Protein AF-A0A3D5AJE5-F1 (afdb_monomer_lite)

Sequence (158 aa):
MITATVNAPVATLWSKPDAPRPGIDAAALAPQSDLHAWVSGLDGPERNYLGVLTQLLQGEPVLIEEITGNWARVVATAQPAAKLDPRGYPGWLPVDQLRFDDVLDVARGWLGTPYVWGGLTSHGIDCSGLVHLAFRRVGRTIPRDADDQARATTPVAL

pLDDT: mean 94.11, std 5.35, range [62.34, 98.62]

Secondary structure (DSSP, 8-state):
-EEEEE-SSEEEEESSTT-SPTTTSHHHHSTT--HHHHHHH--TGGGS-TTEEEEEETT-EEEEEEEETTEEEEEETTS-BTTTBTTSEEEEEEGGGEEEPPHHHHHHTTTTPPB-TT-EETTEE-HHHHHHHHHHHTT----SSHHHHHHTS-----

Radius of gyration: 19.57 Å; chains: 1; bounding box: 41×37×53 Å

Structure (mmCIF, N/CA/C/O backbone):
data_AF-A0A3D5AJE5-F1
#
_entry.id   AF-A0A3D5AJE5-F1
#
loop_
_atom_site.group_PDB
_atom_site.id
_atom_site.type_symbol
_atom_site.label_atom_id
_atom_site.label_alt_id
_atom_site.label_comp_id
_atom_site.label_asym_id
_atom_site.label_entity_id
_atom_site.label_seq_id
_atom_site.pdbx_PDB_ins_code
_atom_site.Cartn_x
_atom_site.Cartn_y
_atom_site.Cartn_z
_atom_site.occupancy
_atom_site.B_iso_or_equiv
_atom_site.auth_seq_id
_atom_site.auth_comp_id
_atom_site.auth_asym_id
_atom_site.auth_atom_id
_atom_site.pdbx_PDB_model_num
ATOM 1 N N . MET A 1 1 ? 9.970 -4.055 0.705 1.00 62.34 1 MET A N 1
ATOM 2 C CA . MET A 1 1 ? 8.973 -3.072 1.172 1.00 62.34 1 MET A CA 1
ATOM 3 C C . MET A 1 1 ? 7.990 -2.868 0.047 1.00 62.34 1 MET A C 1
ATOM 5 O O . MET A 1 1 ? 8.416 -2.529 -1.052 1.00 62.34 1 MET A O 1
ATOM 9 N N . ILE A 1 2 ? 6.725 -3.184 0.301 1.00 79.69 2 ILE A N 1
ATOM 10 C CA . ILE A 1 2 ? 5.633 -2.963 -0.647 1.00 79.69 2 ILE A CA 1
ATOM 11 C C . ILE A 1 2 ? 5.227 -1.493 -0.518 1.00 79.69 2 ILE A C 1
ATOM 13 O O . ILE A 1 2 ? 5.171 -0.977 0.598 1.00 79.69 2 ILE A O 1
ATOM 17 N N . THR A 1 3 ? 4.987 -0.809 -1.632 1.00 87.25 3 THR A N 1
ATOM 18 C CA . THR A 1 3 ? 4.371 0.522 -1.608 1.00 87.25 3 THR A CA 1
ATOM 19 C C . THR A 1 3 ? 2.880 0.409 -1.860 1.00 87.25 3 THR A C 1
ATOM 21 O O . THR A 1 3 ? 2.423 -0.441 -2.625 1.00 87.25 3 THR A O 1
ATOM 24 N N . ALA A 1 4 ? 2.129 1.267 -1.186 1.00 92.25 4 ALA A N 1
ATOM 25 C CA . ALA A 1 4 ? 0.709 1.445 -1.416 1.00 92.25 4 ALA A CA 1
ATOM 26 C C . ALA A 1 4 ? 0.350 2.920 -1.243 1.00 92.25 4 ALA A C 1
ATOM 28 O O . ALA A 1 4 ? 1.134 3.721 -0.728 1.00 92.25 4 ALA A O 1
ATOM 29 N N . THR A 1 5 ? -0.857 3.263 -1.665 1.00 94.88 5 THR A N 1
ATOM 30 C CA . THR A 1 5 ? -1.484 4.554 -1.385 1.00 94.88 5 THR A CA 1
ATOM 31 C C . THR A 1 5 ? -2.741 4.330 -0.564 1.00 94.88 5 THR A C 1
ATOM 33 O O . THR A 1 5 ? -3.389 3.290 -0.687 1.00 94.88 5 THR A O 1
ATOM 36 N N . VAL A 1 6 ? -3.099 5.290 0.280 1.00 97.12 6 VAL A N 1
ATOM 37 C CA . VAL A 1 6 ? -4.387 5.253 0.978 1.00 97.12 6 VAL A CA 1
ATOM 38 C C . VAL A 1 6 ? -5.519 5.381 -0.044 1.00 97.12 6 VAL A C 1
ATOM 40 O O . VAL A 1 6 ? -5.523 6.278 -0.881 1.00 97.12 6 VAL A O 1
ATOM 43 N N . ASN A 1 7 ? -6.473 4.457 -0.002 1.00 96.50 7 ASN A N 1
ATOM 44 C CA . ASN A 1 7 ? -7.635 4.422 -0.888 1.00 96.50 7 ASN A CA 1
ATOM 45 C C . ASN A 1 7 ? -8.894 4.993 -0.228 1.00 96.50 7 ASN A C 1
ATOM 47 O O . ASN A 1 7 ? -9.744 5.557 -0.917 1.00 96.50 7 ASN A O 1
ATOM 51 N N . ALA A 1 8 ? -9.010 4.851 1.093 1.00 96.50 8 ALA A N 1
ATOM 52 C CA . ALA A 1 8 ? -10.074 5.481 1.863 1.00 96.50 8 ALA A CA 1
ATOM 53 C C . ALA A 1 8 ? -9.969 7.021 1.782 1.00 96.50 8 ALA A C 1
ATOM 55 O O . ALA A 1 8 ? -8.856 7.539 1.672 1.00 96.50 8 ALA A O 1
ATOM 56 N N . PRO A 1 9 ? -11.087 7.768 1.864 1.00 96.31 9 PRO A N 1
ATOM 57 C CA . PRO A 1 9 ? -11.073 9.224 1.998 1.00 96.31 9 PRO A CA 1
ATOM 58 C C . PRO A 1 9 ? -10.095 9.709 3.077 1.00 96.31 9 PRO A C 1
ATOM 60 O O . PRO A 1 9 ? -9.304 10.619 2.822 1.00 96.31 9 PRO A O 1
ATOM 63 N N . VAL A 1 10 ? -10.114 9.063 4.251 1.00 96.75 10 VAL A N 1
ATOM 64 C CA . VAL A 1 10 ? -9.113 9.236 5.308 1.00 96.75 10 VAL A CA 1
ATOM 65 C C . VAL A 1 10 ? -8.928 7.927 6.072 1.00 96.75 10 VAL A C 1
ATOM 67 O O . VAL A 1 10 ? -9.884 7.369 6.600 1.00 96.75 10 VAL A O 1
ATOM 70 N N . ALA A 1 11 ? -7.691 7.462 6.204 1.00 97.88 11 ALA A N 1
ATOM 71 C CA . ALA A 1 11 ? -7.365 6.313 7.042 1.00 97.88 11 ALA A CA 1
ATOM 72 C C . ALA A 1 11 ? -6.868 6.768 8.419 1.00 97.88 11 ALA A C 1
ATOM 74 O O . ALA A 1 11 ? -5.970 7.605 8.519 1.00 97.88 11 ALA A O 1
ATOM 75 N N . THR A 1 12 ? -7.410 6.192 9.490 1.00 97.75 12 THR A N 1
ATOM 76 C CA . THR A 1 12 ? -6.879 6.389 10.846 1.00 97.75 12 THR A CA 1
ATOM 77 C C . THR A 1 12 ? -5.719 5.423 11.082 1.00 97.75 12 THR A C 1
ATOM 79 O O . THR A 1 12 ? -5.864 4.219 10.880 1.00 97.75 12 THR A O 1
ATOM 82 N N . LEU A 1 13 ? -4.575 5.944 11.530 1.00 97.75 13 LEU A N 1
ATOM 83 C CA . LEU A 1 13 ? -3.427 5.145 11.944 1.00 97.75 13 LEU A CA 1
ATOM 84 C C . LEU A 1 13 ? -3.561 4.767 13.420 1.00 97.75 13 LEU A C 1
ATOM 86 O O . LEU A 1 13 ? -3.638 5.630 14.295 1.00 97.75 13 LEU A O 1
ATOM 90 N N . TRP A 1 14 ? -3.547 3.470 13.690 1.00 98.38 14 TRP A N 1
ATOM 91 C CA . TRP A 1 14 ? -3.720 2.873 15.008 1.00 98.38 14 TRP A CA 1
ATOM 92 C C . TRP A 1 14 ? -2.380 2.457 15.609 1.00 98.38 14 TRP A C 1
ATOM 94 O O . TRP A 1 14 ? -1.439 2.103 14.893 1.00 98.38 14 TRP A O 1
ATOM 104 N N . SER A 1 15 ? -2.287 2.464 16.938 1.00 97.94 15 SER A N 1
ATOM 105 C CA . SER A 1 15 ? -1.073 2.039 17.647 1.00 97.94 15 SER A CA 1
ATOM 106 C C . SER A 1 15 ? -0.800 0.540 17.528 1.00 97.94 15 SER A C 1
ATOM 108 O O . SER A 1 15 ? 0.359 0.123 17.515 1.00 97.94 15 SER A O 1
ATOM 110 N N . LYS A 1 16 ? -1.861 -0.260 17.395 1.00 97.62 16 LYS A N 1
ATOM 111 C CA . LYS A 1 16 ? -1.834 -1.716 17.219 1.00 97.62 16 LYS A CA 1
ATOM 112 C C . LYS A 1 16 ? -3.162 -2.213 16.615 1.00 97.62 16 LYS A C 1
ATOM 114 O O . LYS A 1 16 ? -4.161 -1.501 16.728 1.00 97.62 16 LYS A O 1
ATOM 119 N N . PRO A 1 17 ? -3.207 -3.415 16.008 1.00 97.19 17 PRO A N 1
ATOM 120 C CA . PRO A 1 17 ? -4.413 -3.950 15.359 1.00 97.19 17 PRO A CA 1
ATOM 121 C C . PRO A 1 17 ? -5.644 -4.105 16.266 1.00 97.19 17 PRO A C 1
ATOM 123 O O . PRO A 1 17 ? -6.772 -4.075 15.791 1.00 97.19 17 PRO A O 1
ATOM 126 N N . ASP A 1 18 ? -5.441 -4.279 17.572 1.00 96.44 18 ASP A N 1
ATOM 127 C CA . ASP A 1 18 ? -6.491 -4.428 18.588 1.00 96.44 18 ASP A CA 1
ATOM 128 C C . ASP A 1 18 ? -6.762 -3.123 19.366 1.00 96.44 18 ASP A C 1
ATOM 130 O O . ASP A 1 18 ? -7.482 -3.136 20.361 1.00 96.44 18 ASP A O 1
ATOM 134 N N . ALA A 1 19 ? -6.179 -1.993 18.945 1.00 97.06 19 ALA A N 1
ATOM 135 C CA . ALA A 1 19 ? -6.467 -0.679 19.521 1.00 97.06 19 ALA A CA 1
ATOM 136 C C . ALA A 1 19 ? -7.894 -0.164 19.242 1.00 97.06 19 ALA A C 1
ATOM 138 O O . ALA A 1 19 ? -8.444 0.493 20.124 1.00 97.06 19 ALA A O 1
ATOM 139 N N . PRO A 1 20 ? -8.519 -0.403 18.070 1.00 96.94 20 PRO A N 1
ATOM 140 C CA . PRO A 1 20 ? -9.875 0.081 17.839 1.00 96.94 20 PRO A CA 1
ATOM 141 C C . PRO A 1 20 ? -10.865 -0.468 18.866 1.00 96.94 20 PRO A C 1
ATOM 143 O O . PRO A 1 20 ? -10.930 -1.669 19.131 1.00 96.94 20 PRO A O 1
ATOM 146 N N . ARG A 1 21 ? -11.673 0.426 19.426 1.00 95.50 21 ARG A N 1
ATOM 147 C CA . ARG A 1 21 ? -12.666 0.130 20.452 1.00 95.50 21 ARG A CA 1
ATOM 148 C C . ARG A 1 21 ? -13.917 -0.471 19.802 1.00 95.50 21 ARG A C 1
ATOM 150 O O . ARG A 1 21 ? -14.515 0.160 18.918 1.00 95.50 21 ARG A O 1
ATOM 157 N N . PRO A 1 22 ? -14.356 -1.663 20.243 1.00 92.31 22 PRO A N 1
ATOM 158 C CA . PRO A 1 22 ? -15.571 -2.291 19.739 1.00 92.31 22 PRO A CA 1
ATOM 159 C C . PRO A 1 22 ? -16.791 -1.374 19.882 1.00 92.31 22 PRO A C 1
ATOM 161 O O . PRO A 1 22 ? -17.013 -0.791 20.937 1.00 92.31 22 PRO A O 1
ATOM 164 N N . GLY A 1 23 ? -17.583 -1.248 18.815 1.00 90.56 23 GLY A N 1
ATOM 165 C CA . GLY A 1 23 ? -18.805 -0.433 18.795 1.00 90.56 23 GLY A CA 1
ATOM 166 C C . GLY A 1 23 ? -18.600 1.074 18.601 1.00 90.56 23 GLY A C 1
ATOM 167 O O . GLY A 1 23 ? -19.548 1.739 18.200 1.00 90.56 23 GLY A O 1
ATOM 168 N N . ILE A 1 24 ? -17.387 1.598 18.804 1.00 93.69 24 ILE A N 1
ATOM 169 C CA . ILE A 1 24 ? -17.078 3.033 18.662 1.00 93.69 24 ILE A CA 1
ATOM 170 C C . ILE A 1 24 ? -16.368 3.300 17.332 1.00 93.69 24 ILE A C 1
ATOM 172 O O . ILE A 1 24 ? -16.760 4.167 16.555 1.00 93.69 24 ILE A O 1
ATOM 176 N N . ASP A 1 25 ? -15.334 2.515 17.026 1.00 96.44 25 ASP A N 1
ATOM 177 C CA . ASP A 1 25 ? -14.402 2.839 15.940 1.00 96.44 25 ASP A CA 1
ATOM 178 C C . ASP A 1 25 ? -14.762 2.185 14.590 1.00 96.44 25 ASP A C 1
ATOM 180 O O . ASP A 1 25 ? -14.041 2.335 13.605 1.00 96.44 25 ASP A O 1
ATOM 184 N N . ALA A 1 26 ? -15.904 1.492 14.504 1.00 95.62 26 ALA A N 1
ATOM 185 C CA . ALA A 1 26 ? -16.318 0.740 13.314 1.00 95.62 26 ALA A CA 1
ATOM 186 C C . ALA A 1 26 ? -16.388 1.602 12.038 1.00 95.62 26 ALA A C 1
ATOM 188 O O . ALA A 1 26 ? -15.975 1.160 10.967 1.00 95.62 26 ALA A O 1
ATOM 189 N N . ALA A 1 27 ? -16.855 2.847 12.159 1.00 96.31 27 ALA A N 1
ATOM 190 C CA . ALA A 1 27 ? -16.941 3.783 11.040 1.00 96.31 27 ALA A CA 1
ATOM 191 C C . ALA A 1 27 ? -15.554 4.180 10.494 1.00 96.31 27 ALA A C 1
ATOM 193 O O . ALA A 1 27 ? -15.380 4.276 9.279 1.00 96.31 27 ALA A O 1
ATOM 194 N N . ALA A 1 28 ? -14.546 4.319 11.363 1.00 96.62 28 ALA A N 1
ATOM 195 C CA . ALA A 1 28 ? -13.165 4.595 10.963 1.00 96.62 28 ALA A CA 1
ATOM 196 C C . ALA A 1 28 ? -12.449 3.380 10.351 1.00 96.62 28 ALA A C 1
ATOM 198 O O . ALA A 1 28 ? -11.481 3.555 9.613 1.00 96.62 28 ALA A O 1
ATOM 199 N N . LEU A 1 29 ? -12.908 2.159 10.644 1.00 96.88 29 LEU A N 1
ATOM 200 C CA . LEU A 1 29 ? -12.331 0.914 10.121 1.00 96.88 29 LEU A CA 1
ATOM 201 C C . LEU A 1 29 ? -12.905 0.485 8.767 1.00 96.88 29 LEU A C 1
ATOM 203 O O . LEU A 1 29 ? -12.319 -0.366 8.101 1.00 96.88 29 LEU A O 1
ATOM 207 N N . ALA A 1 30 ? -14.049 1.039 8.357 1.00 96.12 30 ALA A N 1
ATOM 208 C CA . ALA A 1 30 ? -14.689 0.675 7.098 1.00 96.12 30 ALA A CA 1
ATOM 209 C C . ALA A 1 30 ? -13.762 0.951 5.891 1.00 96.12 30 ALA A C 1
ATOM 211 O O . ALA A 1 30 ? -13.013 1.932 5.921 1.00 96.12 30 ALA A O 1
ATOM 212 N N . PRO A 1 31 ? -13.840 0.179 4.787 1.00 95.50 31 PRO A N 1
ATOM 213 C CA . PRO A 1 31 ? -12.969 0.368 3.616 1.00 95.50 31 PRO A CA 1
ATOM 214 C C . PRO A 1 31 ? -12.997 1.779 3.008 1.00 95.50 31 PRO A C 1
ATOM 216 O O . PRO A 1 31 ? -12.021 2.226 2.414 1.00 95.50 31 PRO A O 1
ATOM 219 N N . GLN A 1 32 ? -14.123 2.484 3.143 1.00 95.06 32 GLN A N 1
ATOM 220 C CA . GLN A 1 32 ? -14.298 3.868 2.692 1.00 95.06 32 GLN A CA 1
ATOM 221 C C . GLN A 1 32 ? -14.373 4.875 3.840 1.00 95.06 32 GLN A C 1
ATOM 223 O O . GLN A 1 32 ? -14.722 6.014 3.573 1.00 95.06 32 GLN A O 1
ATOM 228 N N . SER A 1 33 ? -14.059 4.463 5.075 1.00 93.81 33 SER A N 1
ATOM 229 C CA . SER A 1 33 ? -13.974 5.296 6.285 1.00 93.81 33 SER A CA 1
ATOM 230 C C . SER A 1 33 ? -15.056 6.384 6.400 1.00 93.81 33 SER A C 1
ATOM 232 O O . SER A 1 33 ? -14.954 7.446 5.786 1.00 93.81 33 SER A O 1
ATOM 234 N N . ASP A 1 34 ? -16.051 6.209 7.261 1.00 94.94 34 ASP A N 1
ATOM 235 C CA . ASP A 1 34 ? -16.989 7.297 7.550 1.00 94.94 34 ASP A CA 1
ATOM 236 C C . ASP A 1 34 ? -16.490 8.130 8.736 1.00 94.94 34 ASP A C 1
ATOM 238 O O . ASP A 1 34 ? -16.863 7.914 9.890 1.00 94.94 34 ASP A O 1
ATOM 242 N N . LEU A 1 35 ? -15.603 9.088 8.455 1.00 90.56 35 LEU A N 1
ATOM 243 C CA . LEU A 1 35 ? -15.082 9.980 9.490 1.00 90.56 35 LEU A CA 1
ATOM 244 C C . LEU A 1 35 ? -16.162 10.847 10.131 1.00 90.56 35 LEU A C 1
ATOM 246 O O . LEU A 1 35 ? -16.044 11.181 11.308 1.00 90.56 35 LEU A O 1
ATOM 250 N N . HIS A 1 36 ? -17.179 11.251 9.370 1.00 91.50 36 HIS A N 1
ATOM 251 C CA . HIS A 1 36 ? -18.220 12.111 9.910 1.00 91.50 36 HIS A CA 1
ATOM 252 C C . HIS A 1 36 ? -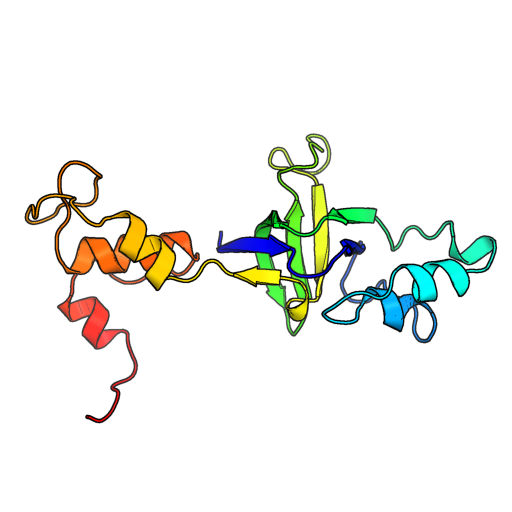19.048 11.350 10.942 1.00 91.50 36 HIS A C 1
ATOM 254 O O . HIS A 1 36 ? -19.241 11.851 12.052 1.00 91.50 36 HIS A O 1
ATOM 260 N N . ALA A 1 37 ? -19.472 10.127 10.612 1.00 92.88 37 ALA A N 1
ATOM 261 C CA . ALA A 1 37 ? -20.154 9.247 11.550 1.00 92.88 37 ALA A CA 1
ATOM 262 C C . ALA A 1 37 ? -19.257 8.896 12.740 1.00 92.88 37 ALA A C 1
ATOM 264 O O . ALA A 1 37 ? -19.718 8.945 13.878 1.00 92.88 37 ALA A O 1
ATOM 265 N N . TRP A 1 38 ? -17.972 8.609 12.494 1.00 94.31 38 TRP A N 1
ATOM 266 C CA . TRP A 1 38 ? -17.022 8.297 13.558 1.00 94.31 38 TRP A CA 1
ATOM 267 C C . TRP A 1 38 ? -16.900 9.447 14.556 1.00 94.31 38 TRP A C 1
ATOM 269 O O . TRP A 1 38 ? -17.224 9.269 15.723 1.00 94.31 38 TRP A O 1
ATOM 279 N N . VAL A 1 39 ? -16.524 10.646 14.100 1.00 92.44 39 VAL A N 1
ATOM 280 C CA . VAL A 1 39 ? -16.315 11.817 14.969 1.00 92.44 39 VAL A CA 1
ATOM 281 C C . VAL A 1 39 ? -17.607 12.250 15.666 1.00 92.44 39 VAL A C 1
ATOM 283 O O . VAL A 1 39 ? -17.564 12.647 16.831 1.00 92.44 39 VAL A O 1
ATOM 286 N N . SER A 1 40 ? -18.753 12.154 14.987 1.00 92.19 40 SER A N 1
ATOM 287 C CA . SER A 1 40 ? -20.062 12.471 15.578 1.00 92.19 40 SER A CA 1
ATOM 288 C C . SER A 1 40 ? -20.463 11.498 16.689 1.00 92.19 40 SER A C 1
ATOM 290 O O . SER A 1 40 ? -21.201 11.886 17.592 1.00 92.19 40 SER A O 1
ATOM 292 N N . GLY A 1 41 ? -19.970 10.258 16.631 1.00 89.12 41 GLY A N 1
ATOM 293 C CA . GLY A 1 41 ? -20.195 9.233 17.646 1.00 89.12 41 GLY A CA 1
ATOM 294 C C . GLY A 1 41 ? -19.286 9.340 18.871 1.00 89.12 41 GLY A C 1
ATOM 295 O O . GLY A 1 41 ? -19.595 8.704 19.870 1.00 89.12 41 GLY A O 1
ATOM 296 N N . LEU A 1 42 ? -18.205 10.134 18.818 1.00 91.00 42 LEU A N 1
ATOM 297 C CA . LEU A 1 42 ? -17.246 10.245 19.923 1.00 91.00 42 LEU A CA 1
ATOM 298 C C . LEU A 1 42 ? -17.724 11.204 21.019 1.00 91.00 42 LEU A C 1
ATOM 300 O O . LEU A 1 42 ? -17.932 12.407 20.776 1.00 91.00 42 LEU A O 1
ATOM 304 N N . ASP A 1 43 ? -17.764 10.703 22.250 1.00 86.00 43 ASP A N 1
ATOM 305 C CA . ASP A 1 43 ? -17.923 11.502 23.461 1.00 86.00 43 ASP A CA 1
ATOM 306 C C . ASP A 1 43 ? -16.605 12.178 23.916 1.00 86.00 43 ASP A C 1
ATOM 308 O O . ASP A 1 43 ? -15.565 12.102 23.259 1.00 86.00 43 ASP A O 1
ATOM 312 N N . GLY A 1 44 ? -16.647 12.933 25.020 1.00 82.56 44 GLY A N 1
ATOM 313 C CA . GLY A 1 44 ? -15.498 13.712 25.504 1.00 82.56 44 GLY A CA 1
ATOM 314 C C . GLY A 1 44 ? -14.233 12.870 25.746 1.00 82.56 44 GLY A C 1
ATOM 315 O O . GLY A 1 44 ? -13.203 13.151 25.125 1.00 82.56 44 GLY A O 1
ATOM 316 N N . PRO A 1 45 ? -14.279 11.855 26.630 1.00 83.94 45 PRO A N 1
ATOM 317 C CA . PRO A 1 45 ? -13.168 10.929 26.846 1.00 83.94 45 PRO A CA 1
ATOM 318 C C . PRO A 1 45 ? -12.730 10.190 25.578 1.00 83.94 45 PRO A C 1
ATOM 320 O O . PRO A 1 45 ? -11.533 9.990 25.365 1.00 83.94 45 PRO A O 1
ATOM 323 N N . GLU A 1 46 ? -13.668 9.817 24.708 1.00 84.69 46 GLU A N 1
ATOM 324 C CA . GLU A 1 46 ? -13.367 9.047 23.505 1.00 84.69 46 GLU A CA 1
ATOM 325 C C . GLU A 1 46 ? -12.577 9.823 22.448 1.00 84.69 46 GLU A C 1
ATOM 327 O O . GLU A 1 46 ? -11.867 9.195 21.655 1.00 84.69 46 GLU A O 1
ATOM 332 N N . ARG A 1 47 ? -12.662 11.159 22.449 1.00 87.06 47 ARG A N 1
ATOM 333 C CA . ARG A 1 47 ? -11.897 12.047 21.553 1.00 87.06 47 ARG A CA 1
ATOM 334 C C . ARG A 1 47 ? -10.414 12.136 21.901 1.00 87.06 47 ARG A C 1
ATOM 336 O O . ARG A 1 47 ? -9.624 12.534 21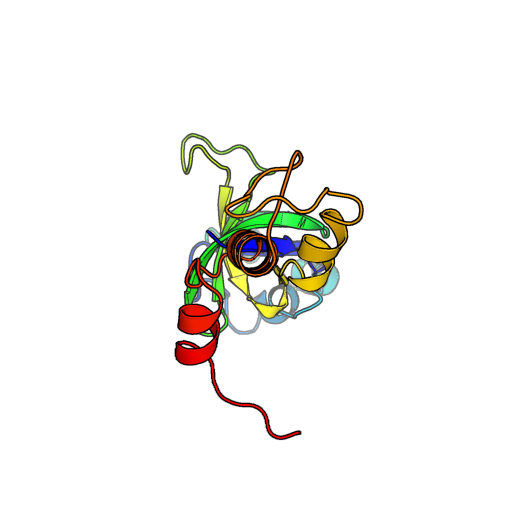.051 1.00 87.06 47 ARG A O 1
ATOM 343 N N . ASN A 1 48 ? -10.028 11.782 23.127 1.00 89.81 48 ASN A N 1
ATOM 344 C CA . ASN A 1 48 ? -8.639 11.807 23.581 1.00 89.81 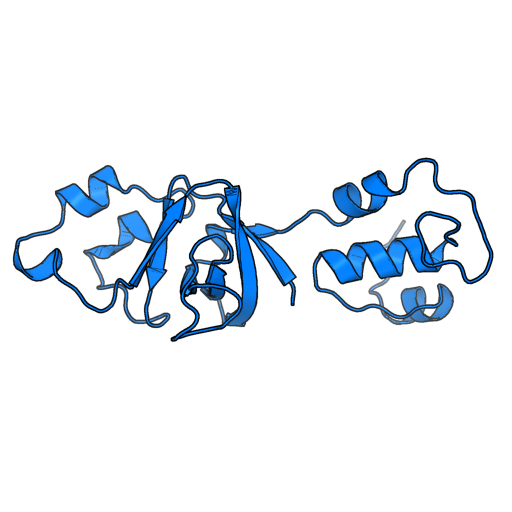48 ASN A CA 1
ATOM 345 C C . ASN A 1 48 ? -8.140 10.385 23.869 1.00 89.81 48 ASN A C 1
ATOM 347 O O . ASN A 1 48 ? -7.898 10.004 25.015 1.00 89.81 48 ASN A O 1
ATOM 351 N N . TYR A 1 49 ? -8.026 9.585 22.808 1.00 91.62 49 TYR A N 1
ATOM 352 C CA . TYR A 1 49 ? -7.672 8.173 22.893 1.00 91.62 49 TYR A CA 1
ATOM 353 C C . TYR A 1 49 ? -6.320 7.875 22.235 1.00 91.62 49 TYR A C 1
ATOM 355 O O . TYR A 1 49 ? -6.166 7.991 21.024 1.00 91.62 49 TYR A O 1
ATOM 363 N N . LEU A 1 50 ? -5.354 7.400 23.028 1.00 91.56 50 LEU A N 1
ATOM 364 C CA . LEU A 1 50 ? -3.983 7.102 22.578 1.00 91.56 50 LEU A CA 1
ATOM 365 C C . LEU A 1 50 ? -3.867 5.878 21.650 1.00 91.56 50 LEU A C 1
ATOM 367 O O . LEU A 1 50 ? -2.778 5.571 21.165 1.00 91.56 50 LEU A O 1
ATOM 371 N N . GLY A 1 51 ? -4.961 5.147 21.416 1.00 94.69 51 GLY A N 1
ATOM 372 C CA . GLY A 1 51 ? -4.987 4.108 20.385 1.00 94.69 51 GLY A CA 1
ATOM 373 C C . GLY A 1 51 ? -4.998 4.678 18.966 1.00 94.69 51 GLY A C 1
ATOM 374 O O . GLY A 1 51 ? -4.562 3.988 18.046 1.00 94.69 51 GLY A O 1
ATOM 375 N N . VAL A 1 52 ? -5.429 5.933 18.804 1.00 96.38 52 VAL A N 1
ATOM 376 C CA . VAL A 1 52 ? -5.342 6.698 17.557 1.00 96.38 52 VAL A CA 1
ATOM 377 C C . VAL A 1 52 ? -4.035 7.491 17.557 1.00 96.38 52 VAL A C 1
ATOM 379 O O . VAL A 1 52 ? -3.782 8.275 18.468 1.00 96.38 52 VAL A O 1
ATOM 382 N N . LEU A 1 53 ? -3.201 7.286 16.538 1.00 97.12 53 LEU A N 1
ATOM 383 C CA . LEU A 1 53 ? -1.899 7.946 16.407 1.00 97.12 53 LEU A CA 1
ATOM 384 C C . LEU A 1 53 ? -1.966 9.205 15.537 1.00 97.12 53 LEU A C 1
ATOM 386 O O . LEU A 1 53 ? -1.486 10.265 15.929 1.00 97.12 53 LEU A O 1
ATOM 390 N N . THR A 1 54 ? -2.517 9.065 14.332 1.00 97.31 54 THR A N 1
ATOM 391 C CA . THR A 1 54 ? -2.625 10.120 13.311 1.00 97.31 54 THR A CA 1
ATOM 392 C C . THR A 1 54 ? -3.650 9.697 12.250 1.00 97.31 54 THR A C 1
ATOM 394 O O . THR A 1 54 ? -4.267 8.635 12.361 1.00 97.31 54 THR A O 1
ATOM 397 N N . GLN A 1 55 ? -3.840 10.512 11.217 1.00 97.38 55 GLN A N 1
ATOM 398 C CA . GLN A 1 55 ? -4.694 10.230 10.066 1.00 97.38 55 GLN A CA 1
ATOM 399 C C . GLN A 1 55 ? -3.929 10.465 8.765 1.00 97.38 55 GLN A C 1
ATOM 401 O O . GLN A 1 55 ? -3.072 11.343 8.710 1.00 97.38 55 GLN A O 1
ATOM 406 N N . LEU A 1 56 ? -4.243 9.690 7.730 1.00 97.94 56 LEU A N 1
ATOM 407 C CA . LEU A 1 56 ? -3.656 9.792 6.393 1.00 97.94 56 LEU A CA 1
ATOM 408 C C . LEU A 1 56 ? -4.753 10.104 5.384 1.00 97.94 56 LEU A C 1
ATOM 410 O O . LEU A 1 56 ? -5.841 9.530 5.450 1.00 97.94 56 LEU A O 1
ATOM 414 N N . LEU A 1 57 ? -4.454 10.974 4.428 1.00 97.50 57 LEU A N 1
ATOM 415 C CA . LEU A 1 57 ? -5.412 11.391 3.409 1.00 97.50 57 LEU A CA 1
ATOM 416 C C . LEU A 1 57 ? -5.433 10.419 2.227 1.00 97.50 57 LEU A C 1
ATOM 418 O O . LEU A 1 57 ? -4.455 9.725 1.952 1.00 97.50 57 LEU A O 1
ATOM 422 N N . GLN A 1 58 ? -6.538 10.397 1.482 1.00 96.88 58 GLN A N 1
ATOM 423 C CA . GLN A 1 58 ? -6.618 9.634 0.240 1.00 96.88 58 GLN A CA 1
ATOM 424 C C . GLN A 1 58 ? -5.454 9.962 -0.711 1.00 96.88 58 GLN A C 1
ATOM 426 O O . GLN A 1 58 ? -5.115 11.121 -0.947 1.00 96.88 58 GLN A O 1
ATOM 431 N N . GLY A 1 59 ? -4.849 8.923 -1.282 1.00 95.38 59 GLY A N 1
ATOM 432 C CA . GLY A 1 59 ? -3.689 9.008 -2.165 1.00 95.38 59 GLY A CA 1
ATOM 433 C C . GLY A 1 59 ? -2.348 9.135 -1.441 1.00 95.38 59 GLY A C 1
ATOM 434 O O . GLY A 1 59 ? -1.312 9.029 -2.096 1.00 95.38 59 GLY A O 1
ATOM 435 N N . GLU A 1 60 ? -2.334 9.324 -0.119 1.00 96.94 60 GLU A N 1
ATOM 436 C CA . GLU A 1 60 ? -1.093 9.465 0.637 1.00 96.94 60 GLU A CA 1
ATOM 437 C C . GLU A 1 60 ? -0.254 8.175 0.553 1.00 96.94 60 GLU A C 1
ATOM 439 O O . GLU A 1 60 ? -0.789 7.077 0.758 1.00 96.94 60 GLU A O 1
ATOM 444 N N . PRO A 1 61 ? 1.046 8.271 0.210 1.00 95.00 61 PRO A N 1
ATOM 445 C CA . PRO A 1 61 ? 1.903 7.106 0.055 1.00 95.00 61 PRO A CA 1
ATOM 446 C C . PRO A 1 61 ? 2.311 6.513 1.403 1.00 95.00 61 PRO A C 1
ATOM 448 O O . PRO A 1 61 ? 2.665 7.221 2.352 1.00 95.00 61 PRO A O 1
ATOM 451 N N . VAL A 1 62 ? 2.340 5.184 1.447 1.00 96.00 62 VAL A N 1
ATOM 452 C CA . VAL A 1 62 ? 2.811 4.414 2.594 1.00 96.00 62 VAL A CA 1
ATOM 453 C C . VAL A 1 62 ? 3.808 3.338 2.173 1.00 96.00 62 VAL A C 1
ATOM 455 O O . VAL A 1 62 ? 3.702 2.733 1.100 1.00 96.00 62 VAL A O 1
ATOM 458 N N . LEU A 1 63 ? 4.775 3.067 3.048 1.00 94.44 63 LEU A N 1
ATOM 459 C CA . LEU A 1 63 ? 5.589 1.854 2.988 1.00 94.44 63 LEU A CA 1
ATOM 460 C C . LEU A 1 63 ? 4.929 0.796 3.861 1.00 94.44 63 LEU A C 1
ATOM 462 O O . LEU A 1 63 ? 4.760 1.022 5.053 1.00 94.44 63 LEU A O 1
ATOM 466 N N . ILE A 1 64 ? 4.592 -0.357 3.296 1.00 93.69 64 ILE A N 1
ATOM 467 C CA . ILE A 1 64 ? 4.103 -1.501 4.063 1.00 93.69 64 ILE A CA 1
ATOM 468 C C . ILE A 1 64 ? 5.309 -2.302 4.554 1.00 93.69 64 ILE A C 1
ATOM 470 O O . ILE A 1 64 ? 6.154 -2.743 3.759 1.00 93.69 64 ILE A O 1
ATOM 474 N N . GLU A 1 65 ? 5.373 -2.477 5.870 1.00 93.75 65 GLU A N 1
ATOM 475 C CA . GLU A 1 65 ? 6.402 -3.264 6.549 1.00 93.75 65 GLU A CA 1
ATOM 476 C C . GLU A 1 65 ? 5.979 -4.723 6.687 1.00 93.75 65 GLU A C 1
ATOM 478 O O . GLU A 1 65 ? 6.749 -5.621 6.355 1.00 93.75 65 GLU A O 1
ATOM 483 N N . GLU A 1 66 ? 4.735 -4.948 7.108 1.00 92.25 66 GLU A N 1
ATOM 484 C CA . GLU A 1 66 ? 4.143 -6.273 7.267 1.00 92.25 66 GLU A CA 1
ATOM 485 C C . GLU A 1 66 ? 2.620 -6.229 7.102 1.00 92.25 66 GLU A C 1
ATOM 487 O O . GLU A 1 66 ? 1.983 -5.187 7.282 1.00 92.25 66 GLU A O 1
ATOM 492 N N . ILE A 1 67 ? 2.044 -7.382 6.758 1.00 93.75 67 ILE A N 1
ATOM 493 C CA . ILE A 1 67 ? 0.599 -7.611 6.720 1.00 93.75 67 ILE A CA 1
ATOM 494 C C . ILE A 1 67 ? 0.294 -8.817 7.606 1.00 93.75 67 ILE A C 1
ATOM 496 O O . ILE A 1 67 ? 0.829 -9.902 7.376 1.00 93.75 67 ILE A O 1
ATOM 500 N N . THR A 1 68 ? -0.600 -8.629 8.575 1.00 92.81 68 THR A N 1
ATOM 501 C CA . THR A 1 68 ? -1.030 -9.664 9.523 1.00 92.81 68 THR A CA 1
ATOM 502 C C . THR A 1 68 ? -2.552 -9.716 9.543 1.00 92.81 68 THR A C 1
ATOM 504 O O . THR A 1 68 ? -3.217 -8.812 10.052 1.00 92.81 68 THR A O 1
ATOM 507 N N . GLY A 1 69 ? -3.129 -10.777 8.975 1.00 94.12 69 GLY A N 1
ATOM 508 C CA . GLY A 1 69 ? -4.577 -10.856 8.775 1.00 94.12 69 GLY A CA 1
ATOM 509 C C . GLY A 1 69 ? -5.064 -9.716 7.877 1.00 94.12 69 GLY A C 1
ATOM 510 O O . GLY A 1 69 ? -4.538 -9.542 6.782 1.00 94.12 69 GLY A O 1
ATOM 511 N N . ASN A 1 70 ? -6.037 -8.930 8.353 1.00 95.75 70 ASN A N 1
ATOM 512 C CA . ASN A 1 70 ? -6.572 -7.778 7.615 1.00 95.75 70 ASN A CA 1
ATOM 513 C C . ASN A 1 70 ? -5.918 -6.433 7.985 1.00 95.75 70 ASN A C 1
ATOM 515 O O . ASN A 1 70 ? -6.486 -5.374 7.728 1.00 95.75 70 ASN A O 1
ATOM 519 N N . TRP A 1 71 ? -4.745 -6.458 8.620 1.00 98.06 71 TRP A N 1
ATOM 520 C CA . TRP A 1 71 ? -4.043 -5.263 9.085 1.00 98.06 71 TRP A CA 1
ATOM 521 C C . TRP A 1 71 ? -2.684 -5.117 8.416 1.00 98.06 71 TRP A C 1
ATOM 523 O O . TRP A 1 71 ? -1.937 -6.087 8.298 1.00 98.06 71 TRP A O 1
ATOM 533 N N . ALA A 1 72 ? -2.349 -3.891 8.024 1.00 97.31 72 ALA A N 1
ATOM 534 C CA . ALA A 1 72 ? -1.031 -3.520 7.535 1.00 97.31 72 ALA A CA 1
ATOM 535 C C . ALA A 1 72 ? -0.317 -2.654 8.574 1.00 97.31 72 ALA A C 1
ATOM 537 O O . ALA A 1 72 ? -0.860 -1.642 9.029 1.00 97.31 72 ALA A O 1
ATOM 538 N N . ARG A 1 73 ? 0.920 -3.023 8.909 1.00 97.75 73 ARG A N 1
ATOM 539 C CA . ARG A 1 73 ? 1.876 -2.119 9.548 1.00 97.75 73 ARG A CA 1
ATOM 540 C C . ARG A 1 73 ? 2.488 -1.265 8.453 1.00 97.75 73 ARG A C 1
ATOM 542 O O . ARG A 1 73 ? 3.049 -1.798 7.490 1.00 97.75 73 ARG A O 1
ATOM 549 N N . VAL A 1 74 ? 2.402 0.049 8.603 1.00 97.62 74 VAL A N 1
ATOM 550 C CA . VAL A 1 74 ? 2.899 0.979 7.593 1.00 97.62 74 VAL A CA 1
ATOM 551 C C . VAL A 1 74 ? 3.768 2.075 8.179 1.00 97.62 74 VAL A C 1
ATOM 553 O O . VAL A 1 74 ? 3.661 2.399 9.362 1.00 97.62 74 VAL A O 1
ATOM 556 N N . VAL A 1 75 ? 4.550 2.706 7.306 1.00 98.06 75 VAL A N 1
ATOM 557 C CA . VAL A 1 75 ? 5.185 4.004 7.526 1.00 98.06 75 VAL A CA 1
ATOM 558 C C . VAL A 1 75 ? 4.586 5.022 6.553 1.00 98.06 75 VAL A C 1
ATOM 560 O O . VAL A 1 75 ? 4.734 4.880 5.338 1.00 98.06 75 VAL A O 1
ATOM 563 N N . ALA A 1 76 ? 3.912 6.043 7.084 1.00 97.88 76 ALA A N 1
ATOM 564 C CA . ALA A 1 76 ? 3.334 7.156 6.335 1.00 97.88 76 ALA A CA 1
ATOM 565 C C . ALA A 1 76 ? 4.434 8.139 5.917 1.00 97.88 76 ALA A C 1
ATOM 567 O O . ALA A 1 76 ? 4.912 8.940 6.724 1.00 97.88 76 ALA A O 1
ATOM 568 N N . THR A 1 77 ? 4.874 8.071 4.660 1.00 96.75 77 THR A N 1
ATOM 569 C CA . THR A 1 77 ? 6.087 8.783 4.216 1.00 96.75 77 THR A CA 1
ATOM 570 C C . THR A 1 77 ? 5.885 10.283 4.043 1.00 96.75 77 THR A C 1
ATOM 572 O O . THR A 1 77 ? 6.856 11.033 4.015 1.00 96.75 77 THR A O 1
ATOM 575 N N . ALA A 1 78 ? 4.634 10.734 3.929 1.00 97.00 78 ALA A N 1
ATOM 576 C CA . ALA A 1 78 ? 4.296 12.154 3.863 1.00 97.00 78 ALA A CA 1
ATOM 577 C C . ALA A 1 78 ? 4.207 12.822 5.250 1.00 97.00 78 ALA A C 1
ATOM 579 O O . ALA A 1 78 ? 4.014 14.033 5.327 1.00 97.00 78 ALA A O 1
ATOM 580 N N . GLN A 1 79 ? 4.391 12.062 6.338 1.00 97.69 79 GLN A N 1
ATOM 581 C CA . GLN A 1 79 ? 4.348 12.558 7.716 1.00 97.69 79 GLN A CA 1
ATOM 582 C C . GLN A 1 79 ? 5.718 12.376 8.382 1.00 97.69 79 GLN A C 1
ATOM 584 O O . GLN A 1 79 ? 5.983 11.330 8.975 1.00 97.69 79 GLN A O 1
ATOM 589 N N . PRO A 1 80 ? 6.631 13.363 8.287 1.00 97.25 80 PRO A N 1
ATOM 590 C CA . PRO A 1 80 ? 7.954 13.262 8.890 1.00 97.25 80 PRO A CA 1
ATOM 591 C C . PRO A 1 80 ? 7.876 13.050 10.406 1.00 97.25 80 PRO A C 1
ATOM 593 O O . PRO A 1 80 ? 7.373 13.896 11.143 1.00 97.25 80 PRO A O 1
ATOM 596 N N . ALA A 1 81 ? 8.426 11.935 10.881 1.00 96.19 81 ALA A N 1
ATOM 597 C CA . ALA A 1 81 ? 8.438 11.583 12.297 1.00 96.19 81 ALA A CA 1
ATOM 598 C C . ALA A 1 81 ? 9.761 10.910 12.677 1.00 96.19 81 ALA A C 1
ATOM 600 O O . ALA A 1 81 ? 9.776 9.828 13.252 1.00 96.19 81 ALA A O 1
ATOM 601 N N . ALA A 1 82 ? 10.886 11.574 12.392 1.00 93.75 82 ALA A N 1
ATOM 602 C CA . ALA A 1 82 ? 12.235 11.003 12.508 1.00 93.75 82 ALA A CA 1
ATOM 603 C C . ALA A 1 82 ? 12.589 10.407 13.888 1.00 93.75 82 ALA A C 1
ATOM 605 O O . ALA A 1 82 ? 13.484 9.574 13.982 1.00 93.75 82 ALA A O 1
ATOM 606 N N . LYS A 1 83 ? 11.897 10.820 14.960 1.00 96.25 83 LYS A N 1
ATOM 607 C CA . LYS A 1 83 ? 12.045 10.231 16.304 1.00 96.25 83 LYS A CA 1
ATOM 608 C C . LYS A 1 83 ? 11.439 8.825 16.424 1.00 96.25 83 LYS A C 1
ATOM 610 O O . LYS A 1 83 ? 11.838 8.086 17.315 1.00 96.25 83 LYS A O 1
ATOM 615 N N . LEU A 1 84 ? 10.455 8.502 15.587 1.00 96.25 84 LEU A N 1
ATOM 616 C CA . LEU A 1 84 ? 9.759 7.216 15.536 1.00 96.25 84 LEU A CA 1
ATOM 617 C C . LEU A 1 84 ? 10.342 6.337 14.427 1.00 96.25 84 LEU A C 1
ATOM 619 O O . LEU A 1 84 ? 10.725 5.202 14.686 1.00 96.25 84 LEU A O 1
ATOM 623 N N . ASP A 1 85 ? 10.430 6.881 13.211 1.00 97.31 85 ASP A N 1
ATOM 624 C CA . ASP A 1 85 ? 11.047 6.237 12.056 1.00 97.31 85 ASP A CA 1
ATOM 625 C C . ASP A 1 85 ? 11.610 7.307 11.101 1.00 97.31 85 ASP A C 1
ATOM 627 O O . ASP A 1 85 ? 10.919 8.281 10.781 1.00 97.31 85 ASP A O 1
ATOM 631 N N . PRO A 1 86 ? 12.857 7.171 10.612 1.00 96.94 86 PRO A N 1
ATOM 632 C CA . PRO A 1 86 ? 13.448 8.145 9.693 1.00 96.94 86 PRO A CA 1
ATOM 633 C C . PRO A 1 86 ? 12.705 8.272 8.352 1.00 96.94 86 PRO A C 1
ATOM 635 O O . PRO A 1 86 ? 12.904 9.260 7.649 1.00 96.94 86 PRO A O 1
ATOM 638 N N . ARG A 1 87 ? 11.866 7.298 7.979 1.00 96.38 87 ARG A N 1
ATOM 639 C CA . ARG A 1 87 ? 11.125 7.271 6.709 1.00 96.38 87 ARG A CA 1
ATOM 640 C C . ARG A 1 87 ? 9.740 7.923 6.797 1.00 96.38 87 ARG A C 1
ATOM 642 O O . ARG A 1 87 ? 9.165 8.194 5.748 1.00 96.38 87 ARG A O 1
ATOM 649 N N . GLY A 1 88 ? 9.189 8.154 7.994 1.00 97.56 88 GLY A N 1
ATOM 650 C CA . GLY A 1 88 ? 7.840 8.710 8.167 1.00 97.56 88 GLY A CA 1
ATOM 651 C C . GLY A 1 88 ? 7.162 8.311 9.480 1.00 97.56 88 GLY A C 1
ATOM 652 O O . GLY A 1 88 ? 7.828 7.871 10.412 1.00 97.56 88 GLY A O 1
ATOM 653 N N . TYR A 1 89 ? 5.838 8.455 9.567 1.00 98.44 89 TYR A N 1
ATOM 654 C CA . TYR A 1 89 ? 5.077 8.135 10.781 1.00 98.44 89 TYR A CA 1
ATOM 655 C C . TYR A 1 89 ? 4.604 6.676 10.763 1.00 98.44 89 TYR A C 1
ATOM 657 O O . TYR A 1 89 ? 3.819 6.305 9.888 1.00 98.44 89 TYR A O 1
ATOM 665 N N . PRO A 1 90 ? 5.035 5.822 11.707 1.00 98.25 90 PRO A N 1
ATOM 666 C CA . PRO A 1 90 ? 4.664 4.420 11.678 1.00 98.25 90 PRO A CA 1
ATOM 667 C C . PRO A 1 90 ? 3.335 4.165 12.409 1.00 98.25 90 PRO A C 1
ATOM 669 O O . PRO A 1 90 ? 3.150 4.591 13.546 1.00 98.25 90 PRO A O 1
ATOM 672 N N . GLY A 1 91 ? 2.431 3.377 11.828 1.00 98.19 91 GLY A N 1
ATOM 673 C CA . GLY A 1 91 ? 1.188 2.941 12.490 1.00 98.19 91 GLY A CA 1
ATOM 674 C C . GLY A 1 91 ? 0.587 1.679 11.869 1.00 98.19 91 GLY A C 1
ATOM 675 O O . GLY A 1 91 ? 1.246 1.001 11.079 1.00 98.19 91 GLY A O 1
ATOM 676 N N . TRP A 1 92 ? -0.629 1.338 12.276 1.00 98.50 92 TRP A N 1
ATOM 677 C CA . TRP A 1 92 ? -1.410 0.224 11.740 1.00 98.50 92 TRP A CA 1
ATOM 678 C C . TRP A 1 92 ? -2.693 0.734 11.097 1.00 98.50 92 TRP A C 1
ATOM 680 O O . TRP A 1 92 ? -3.310 1.652 11.627 1.00 98.50 92 TRP A O 1
ATOM 690 N N . LEU A 1 93 ? -3.133 0.130 9.998 1.00 98.44 93 LEU A N 1
ATOM 691 C CA . LEU A 1 93 ? -4.464 0.380 9.437 1.00 98.44 93 LEU A CA 1
ATOM 692 C C . LEU A 1 93 ? -5.020 -0.864 8.715 1.00 98.44 93 LEU A C 1
ATOM 694 O O . LEU A 1 93 ? -4.240 -1.765 8.387 1.00 98.44 93 LEU A O 1
ATOM 698 N N . PRO A 1 94 ? -6.340 -0.942 8.468 1.00 98.06 94 PRO A N 1
ATOM 699 C CA . PRO A 1 94 ? -6.935 -2.027 7.693 1.00 98.06 94 PRO A CA 1
ATOM 700 C C . PRO A 1 94 ? -6.388 -2.095 6.262 1.00 98.06 94 PRO A C 1
ATOM 702 O O . PRO A 1 94 ? -6.324 -1.085 5.564 1.00 98.06 94 PRO A O 1
ATOM 705 N N . VAL A 1 95 ? -6.046 -3.293 5.788 1.00 96.38 95 VAL A N 1
ATOM 706 C CA . VAL A 1 95 ? -5.523 -3.506 4.423 1.00 96.38 95 VAL A CA 1
ATOM 707 C C . VAL A 1 95 ? -6.512 -3.017 3.362 1.00 96.38 95 VAL A C 1
ATOM 709 O O . VAL A 1 95 ? -6.094 -2.433 2.367 1.00 96.38 95 VAL A O 1
ATOM 712 N N . ASP A 1 96 ? -7.816 -3.167 3.604 1.00 96.31 96 ASP A N 1
ATOM 713 C CA . ASP A 1 96 ? -8.882 -2.766 2.673 1.00 96.31 96 ASP A CA 1
ATOM 714 C C . ASP A 1 96 ? -9.000 -1.242 2.472 1.00 96.31 96 ASP A C 1
ATOM 716 O O . ASP A 1 96 ? -9.710 -0.782 1.577 1.00 96.31 96 ASP A O 1
ATOM 720 N N . GLN A 1 97 ? -8.302 -0.443 3.286 1.00 97.62 97 GLN A N 1
ATOM 721 C CA . GLN A 1 97 ? -8.182 1.006 3.102 1.00 97.62 97 GLN A CA 1
ATOM 722 C C . GLN A 1 97 ? -6.967 1.393 2.247 1.00 97.62 97 GLN A C 1
ATOM 724 O O . GLN A 1 97 ? -6.754 2.581 2.003 1.00 97.62 97 GLN A O 1
ATOM 729 N N . LEU A 1 98 ? -6.172 0.425 1.781 1.00 95.56 98 LEU A N 1
ATOM 730 C CA . LEU A 1 98 ? -5.017 0.633 0.912 1.00 95.56 98 LEU A CA 1
ATOM 731 C C . LEU A 1 98 ? -5.323 0.230 -0.529 1.00 95.56 98 LEU A C 1
ATOM 733 O O . LEU A 1 98 ? -6.042 -0.726 -0.806 1.00 95.56 98 LEU A O 1
ATOM 737 N N . ARG A 1 99 ? -4.689 0.935 -1.462 1.00 93.00 99 ARG A N 1
ATOM 738 C CA . ARG A 1 99 ? -4.546 0.524 -2.855 1.00 93.00 99 ARG A CA 1
ATOM 739 C C . ARG A 1 99 ? -3.077 0.235 -3.117 1.00 93.00 99 ARG A C 1
ATOM 741 O O . ARG A 1 99 ? -2.235 1.132 -3.041 1.00 93.00 99 ARG A O 1
ATOM 748 N N . PHE A 1 100 ? -2.790 -1.020 -3.424 1.00 87.81 100 PHE A N 1
ATOM 749 C CA . PHE A 1 100 ? -1.474 -1.457 -3.870 1.00 87.81 100 PHE A CA 1
ATOM 750 C C . PHE A 1 100 ? -1.212 -0.951 -5.285 1.00 87.81 100 PHE A C 1
ATOM 752 O O . PHE A 1 100 ? -2.139 -0.854 -6.091 1.00 87.81 100 PHE A O 1
ATOM 759 N N . ASP A 1 101 ? 0.045 -0.642 -5.581 1.00 79.38 101 ASP A N 1
ATOM 760 C CA . ASP A 1 101 ? 0.449 -0.328 -6.949 1.00 79.38 101 ASP A CA 1
ATOM 761 C C . ASP A 1 101 ? 0.165 -1.544 -7.858 1.00 79.38 101 ASP A C 1
ATOM 763 O O . ASP A 1 101 ? 0.480 -2.683 -7.496 1.00 79.38 101 ASP A O 1
ATOM 767 N N . ASP A 1 102 ? -0.443 -1.319 -9.027 1.00 84.62 102 ASP A N 1
ATOM 768 C CA . ASP A 1 102 ? -0.695 -2.373 -10.016 1.00 84.62 102 ASP A CA 1
ATOM 769 C C . ASP A 1 102 ? 0.609 -2.691 -10.763 1.00 84.62 102 ASP A C 1
ATOM 771 O O . ASP A 1 102 ? 1.284 -1.809 -11.303 1.00 84.62 102 ASP A O 1
ATOM 775 N N . VAL A 1 103 ? 0.971 -3.974 -10.813 1.00 88.75 103 VAL A N 1
ATOM 776 C CA . VAL A 1 103 ? 2.173 -4.448 -11.509 1.00 88.75 103 VAL A CA 1
ATOM 777 C C . VAL A 1 103 ? 2.163 -4.081 -12.996 1.00 88.75 103 VAL A C 1
ATOM 779 O O . VAL A 1 103 ? 3.216 -3.792 -13.565 1.00 88.75 103 VAL A O 1
ATOM 782 N N . LEU A 1 104 ? 0.986 -4.042 -13.624 1.00 91.00 104 LEU A N 1
ATOM 783 C CA . LEU A 1 104 ? 0.813 -3.637 -15.012 1.00 91.00 104 LEU A CA 1
ATOM 784 C C . LEU A 1 104 ? 1.045 -2.141 -15.193 1.00 91.00 104 LEU A C 1
ATOM 786 O O . LEU A 1 104 ? 1.638 -1.754 -16.194 1.00 91.00 104 LEU A O 1
ATOM 790 N N . ASP A 1 105 ? 0.636 -1.303 -14.243 1.00 89.00 105 ASP A N 1
ATOM 791 C CA . ASP A 1 105 ? 0.893 0.139 -14.315 1.00 89.00 105 ASP A CA 1
ATOM 792 C C . ASP A 1 105 ? 2.379 0.441 -14.147 1.00 89.00 105 ASP A C 1
ATOM 794 O O . ASP A 1 105 ? 2.941 1.236 -14.905 1.00 89.00 105 ASP A O 1
ATOM 798 N N . VAL A 1 106 ? 3.053 -0.279 -13.245 1.00 89.69 106 VAL A N 1
ATOM 799 C CA . VAL A 1 106 ? 4.514 -0.214 -13.152 1.00 89.69 106 VAL A CA 1
ATOM 800 C C . VAL A 1 106 ? 5.154 -0.659 -14.466 1.00 89.69 106 VAL A C 1
ATOM 802 O O . VAL A 1 106 ? 6.026 0.043 -14.974 1.00 89.69 106 VAL A O 1
ATOM 805 N N . ALA A 1 107 ? 4.731 -1.792 -15.037 1.00 94.56 107 ALA A N 1
ATOM 806 C CA . ALA A 1 107 ? 5.279 -2.310 -16.291 1.00 94.56 107 ALA A CA 1
ATOM 807 C C . ALA A 1 107 ? 5.048 -1.350 -17.473 1.00 94.56 107 ALA A C 1
ATOM 809 O O . ALA A 1 107 ? 5.960 -1.126 -18.267 1.00 94.56 107 ALA A O 1
ATOM 810 N N . ARG A 1 108 ? 3.867 -0.724 -17.566 1.00 94.88 108 ARG A N 1
ATOM 811 C CA . ARG A 1 108 ? 3.540 0.291 -18.585 1.00 94.88 108 ARG A CA 1
ATOM 812 C C . ARG A 1 108 ? 4.448 1.516 -18.505 1.00 94.88 108 ARG A C 1
ATOM 814 O O . ARG A 1 108 ? 4.720 2.122 -19.537 1.00 94.88 108 ARG A O 1
ATOM 821 N N . GLY A 1 109 ? 4.972 1.846 -17.323 1.00 92.38 109 GLY A N 1
ATOM 822 C CA . GLY A 1 109 ? 5.964 2.911 -17.148 1.00 92.38 109 GLY A CA 1
ATOM 823 C C . GLY A 1 109 ? 7.279 2.694 -17.913 1.00 92.38 109 GLY A C 1
ATOM 824 O O . GLY A 1 109 ? 8.028 3.647 -18.106 1.00 92.38 109 GLY A O 1
ATOM 825 N N . TRP A 1 110 ? 7.549 1.470 -18.380 1.00 95.38 110 TRP A N 1
ATOM 826 C CA . TRP A 1 110 ? 8.739 1.109 -19.163 1.00 95.38 110 TRP A CA 1
ATOM 827 C C . TRP A 1 110 ? 8.491 1.078 -20.678 1.00 95.38 110 TRP A C 1
ATOM 829 O O . TRP A 1 110 ? 9.371 0.686 -21.448 1.00 95.38 110 TRP A O 1
ATOM 839 N N . LEU A 1 111 ? 7.296 1.470 -21.136 1.00 96.94 111 LEU A N 1
ATOM 840 C CA . LEU A 1 111 ? 7.009 1.568 -22.565 1.00 96.94 111 LEU A CA 1
ATOM 841 C C . LEU A 1 111 ? 7.988 2.536 -23.244 1.00 96.94 111 LEU A C 1
ATOM 843 O O . LEU A 1 111 ? 8.177 3.669 -22.810 1.00 96.94 111 LEU A O 1
ATOM 847 N N . GLY A 1 112 ? 8.603 2.073 -24.333 1.00 96.94 112 GLY A N 1
ATOM 848 C CA . GLY A 1 112 ? 9.607 2.827 -25.085 1.00 96.94 112 GLY A CA 1
ATOM 849 C C . GLY A 1 112 ? 11.056 2.596 -24.641 1.00 96.94 112 GLY A C 1
ATOM 850 O O . GLY A 1 112 ? 11.963 3.020 -25.355 1.00 96.94 112 GLY A O 1
ATOM 851 N N . THR A 1 113 ? 11.310 1.894 -23.530 1.00 98.00 113 THR A N 1
ATOM 852 C CA . THR A 1 113 ? 12.675 1.479 -23.169 1.00 98.00 113 THR A CA 1
ATOM 853 C C . THR A 1 113 ? 13.214 0.468 -24.196 1.00 98.00 113 THR A C 1
ATOM 855 O O . THR A 1 113 ? 12.540 -0.528 -24.470 1.00 98.00 113 THR A O 1
ATOM 858 N N . PRO A 1 114 ? 14.415 0.680 -24.774 1.00 98.25 114 PRO A N 1
ATOM 859 C CA . PRO A 1 114 ? 15.011 -0.269 -25.711 1.00 98.25 114 PRO A CA 1
ATOM 860 C C . PRO A 1 114 ? 15.257 -1.646 -25.088 1.00 98.25 114 PRO A C 1
ATOM 862 O O . PRO A 1 114 ? 15.581 -1.761 -23.903 1.00 98.25 114 PRO A O 1
ATOM 865 N N . TYR A 1 115 ? 15.178 -2.694 -25.908 1.00 98.12 115 TYR A N 1
ATOM 866 C CA . TYR A 1 115 ? 15.576 -4.029 -25.476 1.00 98.12 115 TYR A CA 1
ATOM 867 C C . TYR A 1 115 ? 17.102 -4.135 -25.367 1.00 98.12 115 TYR A C 1
ATOM 869 O O . TYR A 1 115 ? 17.811 -3.850 -26.333 1.00 98.12 115 TYR A O 1
ATOM 877 N N . VAL A 1 116 ? 17.605 -4.605 -24.224 1.00 98.62 116 VAL A N 1
ATOM 878 C CA . VAL A 1 116 ? 19.025 -4.947 -24.025 1.00 98.62 116 VAL A CA 1
ATOM 879 C C . VAL A 1 116 ? 19.111 -6.225 -23.204 1.00 98.62 116 VAL A C 1
ATOM 881 O O . VAL A 1 116 ? 18.593 -6.268 -22.092 1.00 98.62 116 VAL A O 1
ATOM 884 N N . TRP A 1 117 ? 19.790 -7.250 -23.727 1.00 98.12 117 TRP A N 1
ATOM 885 C CA . TRP A 1 117 ? 20.012 -8.515 -23.018 1.00 98.12 117 TRP A CA 1
ATOM 886 C C . TRP A 1 117 ? 20.692 -8.285 -21.660 1.00 98.12 117 TRP A C 1
ATOM 888 O O . TRP A 1 117 ? 21.720 -7.609 -21.591 1.00 98.12 117 TRP A O 1
ATOM 898 N N . GLY A 1 118 ? 20.125 -8.832 -20.581 1.00 97.62 118 GLY A N 1
ATOM 899 C CA . GLY A 1 118 ? 20.599 -8.605 -19.212 1.00 97.62 118 GLY A CA 1
ATOM 900 C C . GLY A 1 118 ? 20.196 -7.247 -18.619 1.00 97.62 118 GLY A C 1
ATOM 901 O O . GLY A 1 118 ? 20.535 -6.952 -17.472 1.00 97.62 118 GLY A O 1
ATOM 902 N N . GLY A 1 119 ? 19.465 -6.414 -19.365 1.00 97.69 119 GLY A N 1
ATOM 903 C CA . GLY A 1 119 ? 19.111 -5.051 -18.983 1.00 97.69 119 GLY A CA 1
ATOM 904 C C . GLY A 1 119 ? 18.137 -4.965 -17.803 1.00 97.69 119 GLY A C 1
ATOM 905 O O . GLY A 1 119 ? 17.201 -5.754 -17.689 1.00 97.69 119 GLY A O 1
ATOM 906 N N . LEU A 1 120 ? 18.351 -3.976 -16.932 1.00 96.94 120 LEU A N 1
ATOM 907 C CA . LEU A 1 120 ? 17.520 -3.659 -15.757 1.00 96.94 120 LEU A CA 1
ATOM 908 C C . LEU A 1 120 ? 17.419 -2.140 -15.521 1.00 96.94 120 LEU A C 1
ATOM 910 O O . LEU A 1 120 ? 17.297 -1.683 -14.383 1.00 96.94 120 LEU A O 1
ATOM 914 N N . THR A 1 121 ? 17.552 -1.331 -16.574 1.00 95.94 121 THR A N 1
ATOM 915 C CA . THR A 1 121 ? 17.614 0.132 -16.442 1.00 95.94 121 THR A CA 1
ATOM 916 C C . THR A 1 121 ? 16.749 0.827 -17.479 1.00 95.94 121 THR A C 1
ATOM 918 O O . THR A 1 121 ? 16.347 0.234 -18.475 1.00 95.94 121 THR A O 1
ATOM 921 N N . SER A 1 122 ? 16.505 2.122 -17.280 1.00 93.88 122 SER A N 1
ATOM 922 C CA . SER A 1 122 ? 15.767 2.956 -18.237 1.00 93.88 122 SER A CA 1
ATOM 923 C C . SER A 1 122 ? 16.468 3.111 -19.594 1.00 93.88 122 SER A C 1
ATOM 925 O O . SER A 1 122 ? 15.843 3.571 -20.544 1.00 93.88 122 SER A O 1
ATOM 927 N N . HIS A 1 123 ? 17.740 2.713 -19.706 1.00 97.06 123 HIS A N 1
ATOM 928 C CA . HIS A 1 123 ? 18.507 2.728 -20.956 1.00 97.06 123 HIS A CA 1
ATOM 929 C C . HIS A 1 123 ? 18.465 1.385 -21.700 1.00 97.06 123 HIS A C 1
ATOM 931 O O . HIS A 1 123 ? 18.981 1.284 -22.810 1.00 97.06 123 HIS A O 1
ATOM 937 N N . GLY A 1 124 ? 17.890 0.348 -21.089 1.00 97.81 124 GLY A N 1
ATOM 938 C CA . GLY A 1 124 ? 17.894 -0.998 -21.638 1.00 97.81 124 GLY A CA 1
ATOM 939 C C . GLY A 1 124 ? 17.322 -2.014 -20.661 1.00 97.81 124 GLY A C 1
ATOM 940 O O . GLY A 1 124 ? 17.816 -2.135 -19.532 1.00 97.81 124 GLY A O 1
ATOM 941 N N . ILE A 1 125 ? 16.312 -2.758 -21.107 1.00 98.31 125 ILE A N 1
ATOM 942 C CA . ILE A 1 125 ? 15.635 -3.791 -20.319 1.00 98.31 125 ILE A CA 1
ATOM 943 C C . ILE A 1 125 ? 15.397 -5.039 -21.169 1.00 98.31 125 ILE A C 1
ATOM 945 O O . ILE A 1 125 ? 15.106 -4.924 -22.356 1.00 98.31 125 ILE A O 1
ATOM 949 N N . ASP A 1 126 ? 15.540 -6.230 -20.595 1.00 98.44 126 ASP A N 1
ATOM 950 C CA . ASP A 1 126 ? 15.134 -7.467 -21.270 1.00 98.44 126 ASP A CA 1
ATOM 951 C C . ASP A 1 126 ? 13.751 -7.949 -20.801 1.00 98.44 126 ASP A C 1
ATOM 953 O O . ASP A 1 126 ? 13.060 -7.299 -20.012 1.00 98.44 126 ASP A O 1
ATOM 957 N N . CYS A 1 127 ? 13.324 -9.097 -21.330 1.00 97.88 127 CYS A N 1
ATOM 958 C CA . CYS A 1 127 ? 12.004 -9.658 -21.075 1.00 97.88 127 CYS A CA 1
ATOM 959 C C . CYS A 1 127 ? 11.779 -9.957 -19.588 1.00 97.88 127 CYS A C 1
ATOM 961 O O . CYS A 1 127 ? 10.840 -9.435 -18.989 1.00 97.88 127 CYS A O 1
ATOM 963 N N . SER A 1 128 ? 12.642 -10.769 -18.976 1.00 98.31 128 SER A N 1
ATOM 964 C CA . SER A 1 128 ? 12.488 -11.159 -17.575 1.00 98.31 128 SER A CA 1
ATOM 965 C C . SER A 1 128 ? 12.854 -10.028 -16.613 1.00 98.31 128 SER A C 1
ATOM 967 O O . SER A 1 128 ? 12.306 -9.976 -15.511 1.00 98.31 128 SER A O 1
ATOM 969 N N . GLY A 1 129 ? 13.696 -9.081 -17.034 1.00 97.88 129 GLY A N 1
ATOM 970 C CA . GLY A 1 129 ? 14.034 -7.863 -16.312 1.00 97.88 129 GLY A CA 1
ATOM 971 C C . GLY A 1 129 ? 12.848 -6.919 -16.132 1.00 97.88 129 GLY A C 1
ATOM 972 O O . GLY A 1 129 ? 12.666 -6.399 -15.031 1.00 97.88 129 GLY A O 1
ATOM 973 N N . LEU A 1 130 ? 11.992 -6.758 -17.150 1.00 98.00 130 LEU A N 1
ATOM 974 C CA . LEU A 1 130 ? 10.740 -5.997 -17.028 1.00 98.00 130 LEU A CA 1
ATOM 975 C C . LEU A 1 130 ? 9.827 -6.584 -15.953 1.00 98.00 130 LEU A C 1
ATOM 977 O O . LEU A 1 130 ? 9.391 -5.868 -15.050 1.00 98.00 130 LEU A O 1
ATOM 981 N N . VAL A 1 131 ? 9.581 -7.893 -16.017 1.00 97.19 131 VAL A N 1
ATOM 982 C CA . VAL A 1 131 ? 8.741 -8.595 -15.038 1.00 97.19 131 VAL A CA 1
ATOM 983 C C . VAL A 1 131 ? 9.362 -8.482 -13.641 1.00 97.19 131 VAL A C 1
ATOM 985 O O . VAL A 1 131 ? 8.685 -8.110 -12.683 1.00 97.19 131 VAL A O 1
ATOM 988 N N . HIS A 1 132 ? 10.673 -8.710 -13.527 1.00 96.50 132 HIS A N 1
ATOM 989 C CA . HIS A 1 132 ? 11.407 -8.616 -12.268 1.00 96.50 132 HIS A CA 1
ATOM 990 C C . HIS A 1 132 ? 11.292 -7.225 -11.626 1.00 96.50 132 HIS A C 1
ATOM 992 O O . HIS A 1 132 ? 10.986 -7.118 -10.438 1.00 96.50 132 HIS A O 1
ATOM 998 N N . LEU A 1 133 ? 11.492 -6.152 -12.398 1.00 94.75 133 LEU A N 1
ATOM 999 C CA . LEU A 1 133 ? 11.396 -4.776 -11.903 1.00 94.75 133 LEU A CA 1
ATOM 1000 C C . LEU A 1 133 ? 9.963 -4.394 -11.520 1.00 94.75 133 LEU A C 1
ATOM 1002 O O . LEU A 1 133 ? 9.765 -3.775 -10.470 1.00 94.75 133 LEU A O 1
ATOM 1006 N N . ALA A 1 134 ? 8.971 -4.788 -12.323 1.00 94.06 134 ALA A N 1
ATOM 1007 C CA . ALA A 1 134 ? 7.570 -4.483 -12.059 1.00 94.06 134 ALA A CA 1
ATOM 1008 C C . ALA A 1 134 ? 7.083 -5.129 -10.754 1.00 94.06 134 ALA A C 1
ATOM 1010 O O . ALA A 1 134 ? 6.581 -4.436 -9.866 1.00 94.06 134 ALA A O 1
ATOM 1011 N N . PHE A 1 135 ? 7.317 -6.435 -10.584 1.00 91.44 135 PHE A N 1
ATOM 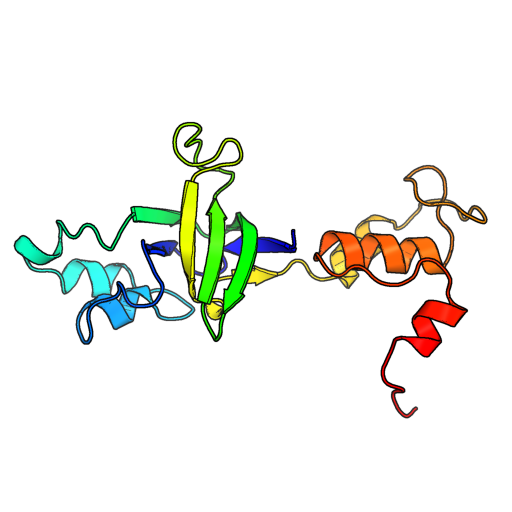1012 C CA . PHE A 1 135 ? 6.948 -7.142 -9.356 1.00 91.44 135 PHE A CA 1
ATOM 1013 C C . PHE A 1 135 ? 7.717 -6.615 -8.140 1.00 91.44 135 PHE A C 1
ATOM 1015 O O . PHE A 1 135 ? 7.132 -6.410 -7.072 1.00 91.44 135 PHE A O 1
ATOM 1022 N N . ARG A 1 136 ? 9.010 -6.302 -8.304 1.00 89.06 136 ARG A N 1
ATOM 1023 C CA . ARG A 1 136 ? 9.824 -5.733 -7.225 1.00 89.06 136 ARG A CA 1
ATOM 1024 C C . ARG A 1 136 ? 9.268 -4.396 -6.735 1.00 89.06 136 ARG A C 1
ATOM 1026 O O . ARG A 1 136 ? 9.318 -4.134 -5.533 1.00 89.06 136 ARG A O 1
ATOM 1033 N N . ARG A 1 137 ? 8.728 -3.558 -7.627 1.00 84.50 137 ARG A N 1
ATOM 1034 C CA . ARG A 1 137 ? 8.159 -2.250 -7.263 1.00 84.50 137 ARG A CA 1
ATOM 1035 C C . ARG A 1 137 ? 6.896 -2.373 -6.418 1.00 84.50 137 ARG A C 1
ATOM 1037 O O . ARG A 1 137 ? 6.742 -1.581 -5.494 1.00 84.50 137 ARG A O 1
ATOM 10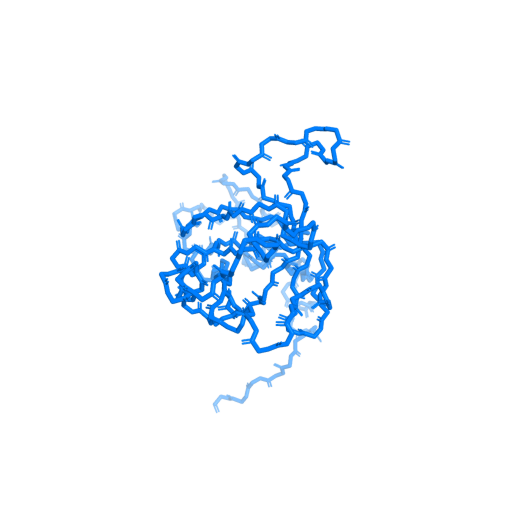44 N N . VAL A 1 138 ? 6.076 -3.392 -6.678 1.00 83.38 138 VAL A N 1
ATOM 1045 C CA . VAL A 1 138 ? 4.896 -3.749 -5.867 1.00 83.38 138 VAL A CA 1
ATOM 1046 C C . VAL A 1 138 ? 5.267 -4.646 -4.672 1.00 83.38 138 VAL A C 1
ATOM 1048 O O . VAL A 1 138 ? 4.423 -5.293 -4.060 1.00 83.38 138 VAL A O 1
ATOM 1051 N N . GLY A 1 139 ? 6.564 -4.701 -4.343 1.00 74.69 139 GLY A N 1
ATOM 1052 C CA . GLY A 1 139 ? 7.142 -5.373 -3.184 1.00 74.69 139 GLY A CA 1
ATOM 1053 C C . GLY A 1 139 ? 7.132 -6.901 -3.219 1.00 74.69 139 GLY A C 1
ATOM 1054 O O . GLY A 1 139 ? 7.278 -7.524 -2.169 1.00 74.69 139 GLY A O 1
ATOM 1055 N N . ARG A 1 140 ? 7.023 -7.509 -4.405 1.00 84.19 140 ARG A N 1
ATOM 1056 C CA . ARG A 1 140 ? 7.219 -8.948 -4.618 1.00 84.19 140 ARG A CA 1
ATOM 1057 C C . ARG A 1 140 ? 8.542 -9.191 -5.337 1.00 84.19 140 ARG A C 1
ATOM 1059 O O . ARG A 1 140 ? 8.709 -8.819 -6.491 1.00 84.19 140 ARG A O 1
ATOM 1066 N N . THR A 1 141 ? 9.488 -9.845 -4.678 1.00 89.56 141 THR A N 1
ATOM 1067 C CA . THR A 1 141 ? 10.723 -10.270 -5.349 1.00 89.56 141 THR A CA 1
ATOM 1068 C C . THR A 1 141 ? 10.480 -11.601 -6.051 1.00 89.56 141 THR A C 1
ATOM 1070 O O . THR A 1 141 ? 10.141 -12.584 -5.398 1.00 89.56 141 THR A O 1
ATOM 1073 N N . ILE A 1 142 ? 10.669 -11.630 -7.368 1.00 94.12 142 ILE A N 1
ATOM 1074 C CA . ILE A 1 142 ? 10.621 -12.847 -8.191 1.00 94.12 142 ILE A CA 1
ATOM 1075 C C . ILE A 1 142 ? 12.015 -13.145 -8.771 1.00 94.12 142 ILE A C 1
ATOM 1077 O O . ILE A 1 142 ? 12.854 -12.235 -8.798 1.00 94.12 142 ILE A O 1
ATOM 1081 N N . PRO A 1 143 ? 12.283 -14.371 -9.261 1.00 97.69 143 PRO A N 1
ATOM 1082 C CA . PRO A 1 143 ? 13.556 -14.689 -9.906 1.00 97.69 143 PRO A CA 1
ATOM 1083 C C . PRO A 1 143 ? 13.899 -13.758 -11.079 1.00 97.69 143 PRO A C 1
ATOM 1085 O O . PRO A 1 143 ? 13.017 -13.137 -11.678 1.00 97.69 143 PRO A O 1
ATOM 1088 N N . ARG A 1 144 ? 15.192 -13.626 -11.397 1.00 97.88 144 ARG A N 1
ATOM 1089 C CA . ARG A 1 144 ? 15.681 -12.726 -12.458 1.00 97.88 144 ARG A CA 1
ATOM 1090 C C . ARG A 1 144 ? 15.449 -13.290 -13.861 1.00 97.88 144 ARG A C 1
ATOM 1092 O O . ARG A 1 144 ? 15.161 -12.514 -14.773 1.00 97.88 144 ARG A O 1
ATOM 1099 N N . ASP A 1 145 ? 15.566 -14.600 -14.031 1.00 98.00 145 ASP A N 1
ATOM 1100 C CA . ASP A 1 145 ? 15.537 -15.243 -15.344 1.00 98.00 145 ASP A CA 1
ATOM 1101 C C . ASP A 1 145 ? 14.176 -15.878 -15.635 1.00 98.00 145 ASP A C 1
ATOM 1103 O O . ASP A 1 145 ? 13.458 -16.307 -14.731 1.00 98.00 145 ASP A O 1
ATOM 1107 N N . ALA A 1 146 ? 13.781 -15.869 -16.911 1.00 97.62 146 ALA A N 1
ATOM 1108 C CA . ALA A 1 146 ? 12.426 -16.229 -17.336 1.00 97.62 146 ALA A CA 1
ATOM 1109 C C . ALA A 1 146 ? 12.057 -17.683 -16.999 1.00 97.62 146 ALA A C 1
ATOM 1111 O O . ALA A 1 146 ? 10.909 -17.980 -16.670 1.00 97.62 146 ALA A O 1
ATOM 1112 N N . ASP A 1 147 ? 13.019 -18.597 -17.073 1.00 97.50 147 ASP A N 1
ATOM 1113 C CA . ASP A 1 147 ? 12.817 -20.012 -16.782 1.00 97.50 147 ASP A CA 1
ATOM 1114 C C . ASP A 1 147 ? 12.659 -20.266 -15.275 1.00 97.50 147 ASP A C 1
ATOM 1116 O O . ASP A 1 147 ? 11.801 -21.054 -14.876 1.00 97.50 147 ASP A O 1
ATOM 1120 N N . ASP A 1 148 ? 13.405 -19.552 -14.428 1.00 98.00 148 ASP A N 1
ATOM 1121 C CA . ASP A 1 148 ? 13.171 -19.547 -12.982 1.00 98.00 148 ASP A CA 1
ATOM 1122 C C . ASP A 1 148 ? 11.815 -18.925 -12.628 1.00 98.00 148 ASP A C 1
ATOM 1124 O O . ASP A 1 148 ? 11.099 -19.453 -11.776 1.00 98.00 148 ASP A O 1
ATOM 1128 N N . GLN A 1 149 ? 11.425 -17.828 -13.289 1.00 97.38 149 GLN A N 1
ATOM 1129 C CA . GLN A 1 149 ? 10.105 -17.212 -13.104 1.00 97.38 149 GLN A CA 1
ATOM 1130 C C . GLN A 1 149 ? 8.982 -18.202 -13.445 1.00 97.38 149 GLN A C 1
ATOM 1132 O O . GLN A 1 149 ? 8.031 -18.346 -12.676 1.00 97.38 149 GLN A O 1
ATOM 1137 N N . ALA A 1 150 ? 9.115 -18.936 -14.552 1.00 95.88 1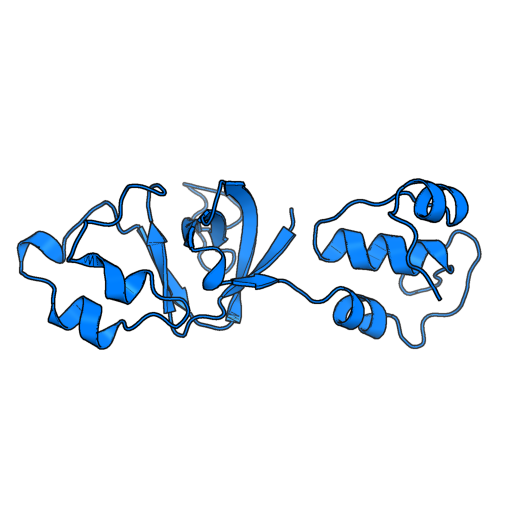50 ALA A N 1
ATOM 1138 C CA . ALA A 1 150 ? 8.164 -19.974 -14.935 1.00 95.88 150 ALA A CA 1
ATOM 1139 C C . ALA A 1 150 ? 8.090 -21.101 -13.889 1.00 95.88 150 ALA A C 1
ATOM 1141 O O . ALA A 1 150 ? 6.996 -21.510 -13.509 1.00 95.88 150 ALA A O 1
ATOM 1142 N N . ARG A 1 151 ? 9.233 -21.563 -13.360 1.00 96.75 151 ARG A N 1
ATOM 1143 C CA . ARG A 1 151 ? 9.279 -22.596 -12.305 1.00 96.75 151 ARG A CA 1
ATOM 1144 C C . ARG A 1 151 ? 8.704 -22.133 -10.964 1.00 96.75 151 ARG A C 1
ATOM 1146 O O . ARG A 1 151 ? 8.212 -22.958 -10.200 1.00 96.75 151 ARG A O 1
ATOM 1153 N N . ALA A 1 152 ? 8.782 -20.839 -10.667 1.00 94.81 152 ALA A N 1
ATOM 1154 C CA . ALA A 1 152 ? 8.351 -20.263 -9.396 1.00 94.81 152 ALA A CA 1
ATOM 1155 C C . ALA A 1 152 ? 6.855 -19.895 -9.344 1.00 94.81 152 ALA A C 1
ATOM 1157 O O . ALA A 1 152 ? 6.393 -19.381 -8.324 1.00 94.81 152 ALA A O 1
ATOM 1158 N N . THR A 1 153 ? 6.094 -20.114 -10.421 1.00 91.38 153 THR A N 1
ATOM 1159 C CA . THR A 1 153 ? 4.681 -19.708 -10.525 1.00 91.38 153 THR A CA 1
ATOM 1160 C C . THR A 1 153 ? 3.737 -20.903 -10.645 1.00 91.38 153 THR A C 1
ATOM 1162 O O . THR A 1 153 ? 4.145 -22.029 -10.918 1.00 91.38 153 THR A O 1
ATOM 1165 N N . THR A 1 154 ? 2.446 -20.668 -10.388 1.00 93.38 154 THR A N 1
ATOM 1166 C CA . THR A 1 154 ? 1.400 -21.678 -10.600 1.00 93.38 154 THR A CA 1
ATOM 1167 C C . THR A 1 154 ? 0.977 -21.669 -12.071 1.00 93.38 154 THR A C 1
ATOM 1169 O O . THR A 1 154 ? 0.593 -20.603 -12.560 1.00 93.38 154 THR A O 1
ATOM 1172 N N . PRO A 1 155 ? 1.015 -22.812 -12.781 1.00 92.00 155 PRO A N 1
ATOM 1173 C CA . PRO A 1 155 ? 0.544 -22.892 -14.159 1.00 92.00 155 PRO A CA 1
ATOM 1174 C C . PRO A 1 155 ? -0.927 -22.484 -14.285 1.00 92.00 155 PRO A C 1
ATOM 1176 O O . PRO A 1 155 ? -1.764 -22.902 -13.485 1.00 92.00 155 PRO A O 1
ATOM 1179 N N . VAL A 1 156 ? -1.244 -21.704 -15.317 1.00 89.88 156 VAL A N 1
ATOM 1180 C CA . VAL A 1 156 ? -2.617 -21.324 -15.672 1.00 89.88 156 VAL A CA 1
ATOM 1181 C C . VAL A 1 156 ? -2.987 -22.058 -16.958 1.00 89.88 156 VAL A C 1
ATOM 1183 O O . VAL A 1 156 ? -2.211 -22.050 -17.913 1.00 89.88 156 VAL A O 1
ATOM 1186 N N . ALA A 1 157 ? -4.139 -22.731 -16.966 1.00 88.94 157 ALA A N 1
ATOM 1187 C CA . ALA A 1 157 ? -4.646 -23.394 -18.164 1.00 88.94 157 ALA A CA 1
ATOM 1188 C C . ALA A 1 157 ? -4.976 -22.357 -19.250 1.00 88.94 157 ALA A C 1
ATOM 1190 O O . ALA A 1 157 ? -5.456 -21.266 -18.934 1.00 88.94 157 ALA A O 1
ATOM 1191 N N . LEU A 1 158 ? -4.699 -22.712 -20.505 1.00 71.44 158 LEU A N 1
ATOM 1192 C CA . LEU A 1 158 ? -5.053 -21.917 -21.682 1.00 71.44 158 LEU A CA 1
ATOM 1193 C C . LEU A 1 158 ? -6.501 -22.168 -22.109 1.00 71.44 158 LEU A C 1
ATOM 1195 O O . LEU A 1 158 ? -6.950 -23.331 -21.984 1.00 71.44 158 LEU A O 1
#

Foldseek 3Di:
DAKWWFAAQKAWFFADPPLDDPPQCVQNQDLNRPVVVNVVSDDDVRVPGNRTDDMDGGRQMWDFPDDDPQKTWIFRQVACDVVCPNRHHTGMGGNSRIGTDDLVVQLVVQPPADDDVVDQDSNHAHDLSSSQRSCVNSPHHADSDPVSNVVVDDDDDD